Protein AF-X1SDI6-F1 (afdb_monomer_lite)

pLDDT: mean 79.81, std 17.68, range [44.31, 96.44]

Secondary structure (DSSP, 8-state):
-HHHHHTTPEEEEEE-TTT-PEEEE-TTS-EEETTTTEE-----S---S--SS-TTSSS---------HHHHHHHHHHHHHHHHHHHHH--

Foldseek 3Di:
DVVCVVVPWDFDPDADPPPRHTWIADPVRWIGDPVVRDTDDDPDPDDDDDPDDDPPPPPPPPPVPPPPVVVVVVVVVVVVVVVVVVVVVVD

InterPro domains:
  IPR009563 ZNRD2-like, N-terminal domain [PF06677] (1-36)

Organism: NCBI:txid412755

Structure (mmCIF, N/CA/C/O backbone):
data_AF-X1SDI6-F1
#
_entry.id   AF-X1SDI6-F1
#
loop_
_atom_site.group_PDB
_atom_site.id
_atom_site.type_symbol
_atom_site.label_atom_id
_atom_site.label_alt_id
_atom_site.label_comp_id
_atom_site.label_asym_id
_atom_site.label_entity_id
_atom_site.label_seq_id
_atom_site.pdbx_PDB_ins_code
_atom_site.Cartn_x
_atom_site.Cartn_y
_atom_site.Cartn_z
_atom_site.occupancy
_atom_site.B_iso_or_equiv
_atom_site.auth_seq_id
_atom_site.auth_comp_id
_atom_site.auth_asym_id
_atom_site.auth_atom_id
_atom_site.pdbx_PDB_model_num
ATOM 1 N N . MET A 1 1 ? 3.241 -11.763 -9.688 1.00 79.69 1 MET A N 1
ATOM 2 C CA . MET A 1 1 ? 4.695 -11.506 -9.503 1.00 79.69 1 MET A CA 1
ATOM 3 C C . MET A 1 1 ? 5.548 -12.085 -10.627 1.00 79.69 1 MET A C 1
ATOM 5 O O . MET A 1 1 ? 6.404 -11.362 -11.114 1.00 79.69 1 MET A O 1
ATOM 9 N N . ALA A 1 2 ? 5.311 -13.322 -11.084 1.00 88.44 2 ALA A N 1
ATOM 10 C CA . ALA A 1 2 ? 6.051 -13.909 -12.211 1.00 88.44 2 ALA A CA 1
ATOM 11 C C . ALA A 1 2 ? 6.018 -13.045 -13.492 1.00 88.44 2 ALA A C 1
ATOM 13 O O . ALA A 1 2 ? 7.033 -12.919 -14.171 1.00 88.44 2 ALA A O 1
ATOM 14 N N . ASP A 1 3 ? 4.899 -12.368 -13.778 1.00 91.94 3 ASP A N 1
ATOM 15 C CA . ASP A 1 3 ? 4.799 -11.470 -14.939 1.00 91.94 3 ASP A CA 1
ATOM 16 C C . ASP A 1 3 ? 5.737 -10.256 -14.856 1.00 91.94 3 ASP A C 1
ATOM 18 O O . ASP A 1 3 ? 6.240 -9.796 -15.880 1.00 91.94 3 ASP A O 1
ATOM 22 N N . LEU A 1 4 ? 6.029 -9.754 -13.650 1.00 90.38 4 LEU A N 1
ATOM 23 C CA . LEU A 1 4 ? 6.975 -8.647 -13.465 1.00 90.38 4 LEU A CA 1
ATOM 24 C C . LEU A 1 4 ? 8.393 -9.088 -13.828 1.00 90.38 4 LEU A C 1
ATOM 26 O O . LEU A 1 4 ? 9.093 -8.384 -14.551 1.00 90.38 4 LEU A O 1
ATOM 30 N N . LEU A 1 5 ? 8.780 -10.296 -13.418 1.00 91.50 5 LEU A N 1
ATOM 31 C CA . LEU A 1 5 ? 10.061 -10.879 -13.815 1.00 91.50 5 LEU A CA 1
ATOM 32 C C . LEU A 1 5 ? 10.105 -11.138 -15.328 1.00 91.50 5 LEU A C 1
ATOM 34 O O . LEU A 1 5 ? 11.082 -10.779 -15.980 1.00 91.50 5 LEU A O 1
ATOM 38 N N . ARG A 1 6 ? 9.020 -11.662 -15.918 1.00 91.94 6 ARG A N 1
ATOM 39 C CA . ARG A 1 6 ? 8.934 -11.919 -17.368 1.00 91.94 6 ARG A CA 1
ATOM 40 C C . ARG A 1 6 ? 9.012 -10.641 -18.209 1.00 91.94 6 ARG A C 1
ATOM 42 O O . ARG A 1 6 ? 9.555 -10.660 -19.306 1.00 91.94 6 ARG A O 1
ATOM 49 N N . THR A 1 7 ? 8.496 -9.523 -17.702 1.00 92.56 7 THR A N 1
ATOM 50 C CA . THR A 1 7 ? 8.574 -8.206 -18.367 1.00 92.56 7 THR A CA 1
ATOM 51 C C . THR A 1 7 ? 9.929 -7.507 -18.174 1.00 92.56 7 THR A C 1
ATOM 53 O O . THR A 1 7 ? 10.185 -6.464 -18.788 1.00 92.56 7 THR A O 1
ATOM 56 N N . GLY A 1 8 ? 10.829 -8.104 -17.384 1.00 91.19 8 GLY A N 1
ATOM 57 C CA . GLY A 1 8 ? 12.190 -7.624 -17.156 1.00 91.19 8 GLY A CA 1
ATOM 58 C C . GLY A 1 8 ? 12.324 -6.656 -15.981 1.00 91.19 8 GLY A C 1
ATOM 59 O O . GLY A 1 8 ? 13.229 -5.826 -15.993 1.00 91.19 8 GLY A O 1
ATOM 60 N N . HIS A 1 9 ? 11.429 -6.726 -14.994 1.00 94.12 9 HIS A N 1
ATOM 61 C CA . HIS A 1 9 ? 11.609 -6.041 -13.713 1.00 94.12 9 HIS A CA 1
ATOM 62 C C . HIS A 1 9 ? 12.548 -6.846 -12.812 1.00 94.12 9 HIS A C 1
ATOM 64 O O . HIS A 1 9 ? 12.534 -8.078 -12.821 1.00 94.12 9 HIS A O 1
ATOM 70 N N . LYS A 1 10 ? 13.337 -6.150 -11.996 1.00 93.38 10 LYS A N 1
ATOM 71 C CA . LYS A 1 10 ? 14.290 -6.758 -11.064 1.00 93.38 10 LYS A CA 1
ATOM 72 C C . LYS A 1 10 ? 13.683 -6.833 -9.668 1.00 93.38 10 LYS A C 1
ATOM 74 O O . LYS A 1 10 ? 13.246 -5.819 -9.142 1.00 93.38 10 LYS A O 1
ATOM 79 N N . MET A 1 11 ? 13.674 -8.010 -9.052 1.00 94.19 11 MET A N 1
ATOM 80 C CA . MET A 1 11 ? 13.326 -8.142 -7.634 1.00 94.19 11 MET A CA 1
ATOM 81 C C . MET A 1 11 ? 14.528 -7.721 -6.777 1.00 94.19 11 MET A C 1
ATOM 83 O O . MET A 1 11 ? 15.644 -8.186 -7.009 1.00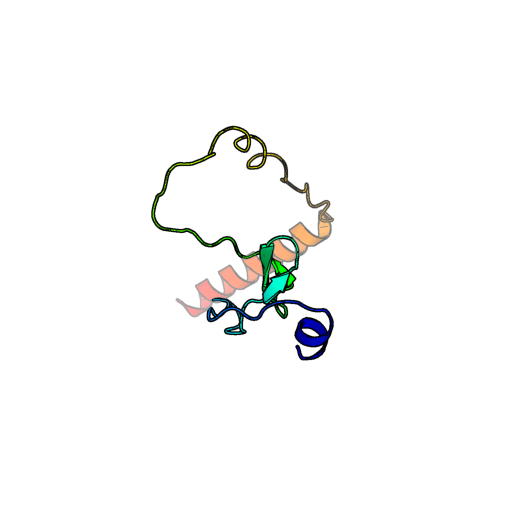 94.19 11 MET A O 1
ATOM 87 N N . LEU A 1 12 ? 14.315 -6.822 -5.819 1.00 92.00 12 LEU A N 1
ATOM 88 C CA . LEU A 1 12 ? 15.336 -6.376 -4.870 1.00 92.00 12 LEU A CA 1
ATOM 89 C C . LEU A 1 12 ? 15.327 -7.265 -3.620 1.00 92.00 12 LEU A C 1
ATOM 91 O O . LEU A 1 12 ? 14.295 -7.827 -3.261 1.00 92.00 12 LEU A O 1
ATOM 95 N N . ASN A 1 13 ? 16.459 -7.340 -2.914 1.00 91.62 13 ASN A N 1
ATOM 96 C CA . ASN A 1 13 ? 16.574 -8.041 -1.626 1.00 91.62 13 ASN A CA 1
ATOM 97 C C . ASN A 1 13 ? 16.006 -7.211 -0.454 1.00 91.62 13 ASN A C 1
ATOM 99 O O . ASN A 1 13 ? 16.587 -7.146 0.625 1.00 91.62 13 ASN A O 1
ATOM 103 N N . LEU A 1 14 ? 14.917 -6.487 -0.701 1.00 90.38 14 LEU A N 1
ATOM 104 C CA . LEU A 1 14 ? 14.279 -5.585 0.249 1.00 90.38 14 LEU A CA 1
ATOM 105 C C . LEU A 1 14 ? 12.777 -5.845 0.239 1.00 90.38 14 LEU A C 1
ATOM 107 O O . LEU A 1 14 ? 12.174 -6.031 -0.822 1.00 90.38 14 LEU A O 1
ATOM 111 N N . SER A 1 15 ? 12.177 -5.816 1.424 1.00 91.81 15 SER A N 1
ATOM 112 C CA . SER A 1 15 ? 10.749 -6.054 1.624 1.00 91.81 15 SER A CA 1
ATOM 113 C C . SER A 1 15 ? 10.022 -4.751 1.929 1.00 91.81 15 SER A C 1
ATOM 115 O O . SER A 1 15 ? 10.521 -3.891 2.652 1.00 91.81 15 SER A O 1
ATOM 117 N N . CYS A 1 16 ? 8.816 -4.600 1.386 1.00 91.31 16 CYS A N 1
ATOM 118 C CA . CYS A 1 16 ? 7.951 -3.466 1.677 1.00 91.31 16 CYS A CA 1
ATOM 119 C C . CYS A 1 16 ? 7.527 -3.493 3.159 1.00 91.31 16 CYS A C 1
ATOM 121 O O . CYS A 1 16 ? 6.946 -4.492 3.582 1.00 91.31 16 CYS A O 1
ATOM 123 N N . PRO A 1 17 ? 7.696 -2.401 3.928 1.00 89.62 17 PRO A N 1
ATOM 124 C CA . PRO A 1 17 ? 7.379 -2.379 5.362 1.00 89.62 17 PRO A CA 1
ATOM 125 C C . PRO A 1 17 ? 5.877 -2.477 5.675 1.00 89.62 17 PRO A C 1
ATOM 127 O O . PRO A 1 17 ? 5.502 -2.649 6.827 1.00 89.62 17 PRO A O 1
ATOM 130 N N . ILE A 1 18 ? 5.005 -2.351 4.667 1.00 92.12 18 ILE A N 1
ATOM 131 C CA . ILE A 1 18 ? 3.545 -2.319 4.852 1.00 92.12 18 ILE A CA 1
ATOM 132 C C . ILE A 1 18 ? 2.914 -3.691 4.611 1.00 92.12 18 ILE A C 1
ATOM 134 O O . ILE A 1 18 ? 2.001 -4.086 5.325 1.00 92.12 18 ILE A O 1
ATOM 138 N N . CYS A 1 19 ? 3.374 -4.414 3.589 1.00 92.69 19 CYS A N 1
ATOM 139 C CA . CYS A 1 19 ? 2.791 -5.701 3.195 1.00 92.69 19 CYS A CA 1
ATOM 140 C C . CYS A 1 19 ? 3.801 -6.854 3.192 1.00 92.69 19 CYS A C 1
ATOM 142 O O . CYS A 1 19 ? 3.472 -7.945 2.739 1.00 92.69 19 CYS A O 1
ATOM 144 N N . ASN A 1 20 ? 5.039 -6.600 3.623 1.00 91.12 20 ASN A N 1
ATOM 145 C CA . ASN A 1 20 ? 6.142 -7.558 3.701 1.00 91.12 20 ASN A CA 1
ATOM 146 C C . ASN A 1 20 ? 6.483 -8.283 2.383 1.00 91.12 20 ASN A C 1
ATOM 148 O O . ASN A 1 20 ? 7.107 -9.340 2.384 1.00 91.12 20 ASN A O 1
ATOM 152 N N . ASN A 1 21 ? 6.077 -7.709 1.247 1.00 91.38 21 ASN A N 1
ATOM 153 C CA . ASN A 1 21 ? 6.329 -8.259 -0.080 1.00 91.38 21 ASN A CA 1
ATOM 154 C C . ASN A 1 21 ? 7.641 -7.713 -0.657 1.00 91.38 21 ASN A C 1
ATOM 156 O O . ASN A 1 21 ? 7.916 -6.528 -0.447 1.00 91.38 21 ASN A O 1
ATOM 160 N N . PRO A 1 22 ? 8.405 -8.493 -1.444 1.00 93.19 22 PRO A N 1
ATOM 161 C CA . PRO A 1 22 ? 9.594 -7.988 -2.117 1.00 93.19 22 PRO A CA 1
ATOM 162 C C . PRO A 1 22 ? 9.296 -6.774 -3.005 1.00 93.19 22 PRO A C 1
ATOM 164 O O . PRO A 1 22 ? 8.249 -6.687 -3.664 1.00 93.19 22 PRO A O 1
ATOM 167 N N . ILE A 1 23 ? 10.242 -5.838 -3.010 1.00 94.06 23 ILE A N 1
ATOM 168 C CA . ILE A 1 23 ? 10.233 -4.642 -3.853 1.00 94.06 23 ILE A CA 1
ATOM 169 C C . ILE A 1 23 ? 10.764 -5.007 -5.241 1.00 94.06 23 ILE A C 1
ATOM 171 O O . ILE A 1 23 ? 11.699 -5.795 -5.384 1.00 94.06 23 ILE A O 1
ATOM 175 N N . PHE A 1 24 ? 10.164 -4.424 -6.273 1.00 94.62 24 PHE A N 1
ATOM 176 C CA . PHE A 1 24 ? 10.580 -4.576 -7.661 1.00 94.62 24 PHE A CA 1
ATOM 177 C C . PHE A 1 24 ? 11.129 -3.258 -8.194 1.00 94.62 24 PHE A C 1
ATOM 179 O O . PHE A 1 24 ? 10.672 -2.190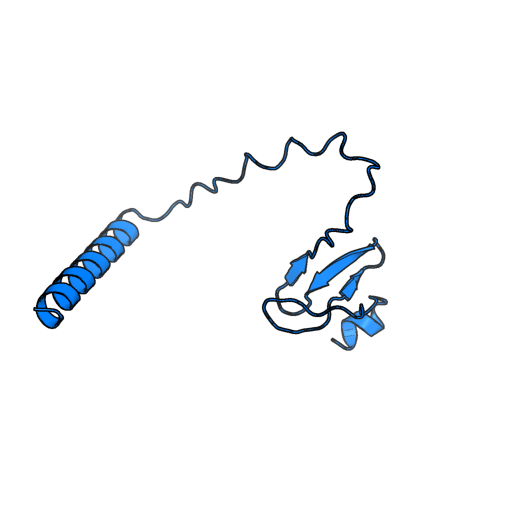 -7.811 1.00 94.62 24 PHE A O 1
ATOM 186 N N . GLN A 1 25 ? 12.081 -3.331 -9.111 1.00 93.25 25 GLN A N 1
ATOM 187 C CA . GLN A 1 25 ? 12.637 -2.194 -9.825 1.00 93.25 25 GLN A CA 1
ATOM 188 C C . GLN A 1 25 ? 12.304 -2.321 -11.312 1.00 93.25 25 GLN A C 1
ATOM 190 O O . GLN A 1 25 ? 12.460 -3.394 -11.904 1.00 93.25 25 GLN A O 1
ATOM 195 N N . ASN A 1 26 ? 11.824 -1.238 -11.918 1.00 92.31 26 ASN A N 1
ATOM 196 C CA . ASN A 1 26 ? 11.595 -1.182 -13.360 1.00 92.31 26 ASN A CA 1
ATOM 197 C C . ASN A 1 26 ? 12.887 -0.878 -14.136 1.00 92.31 26 ASN A C 1
ATOM 199 O O . ASN A 1 26 ? 13.930 -0.565 -13.565 1.00 92.31 26 ASN A O 1
ATOM 203 N N . LYS A 1 27 ? 12.809 -0.940 -15.467 1.00 89.00 27 LYS A N 1
ATOM 204 C CA . LYS A 1 27 ? 13.948 -0.658 -16.359 1.00 89.00 27 LYS A CA 1
ATOM 205 C C . LYS A 1 27 ? 14.460 0.785 -16.264 1.00 89.00 27 LYS A C 1
ATOM 207 O O . LYS A 1 27 ? 15.596 1.042 -16.635 1.00 89.00 27 LYS A O 1
ATOM 212 N N . ASN A 1 28 ? 13.644 1.697 -15.737 1.00 88.94 28 ASN A N 1
ATOM 213 C CA . ASN A 1 28 ? 13.985 3.106 -15.541 1.00 88.94 28 ASN A CA 1
AT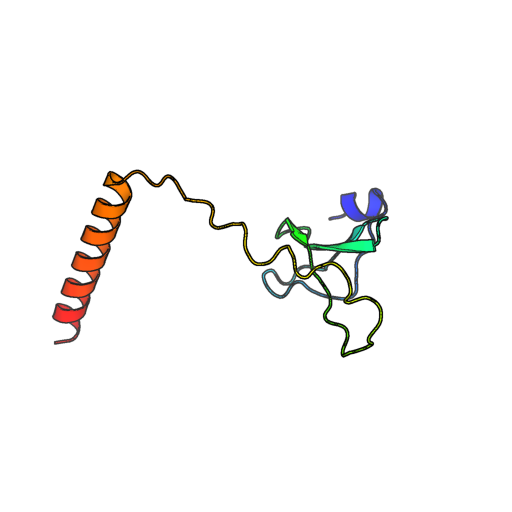OM 214 C C . ASN A 1 28 ? 14.649 3.357 -14.172 1.00 88.94 28 ASN A C 1
ATOM 216 O O . ASN A 1 28 ? 14.924 4.503 -13.836 1.00 88.94 28 ASN A O 1
ATOM 220 N N . GLY A 1 29 ? 14.874 2.313 -13.365 1.00 88.12 29 GLY A N 1
ATOM 221 C CA . GLY A 1 29 ? 15.495 2.412 -12.043 1.00 88.12 29 GLY A CA 1
ATOM 222 C C . GLY A 1 29 ? 14.530 2.722 -10.894 1.00 88.12 29 GLY A C 1
ATOM 223 O O . GLY A 1 29 ? 14.956 2.736 -9.740 1.00 88.12 29 GLY A O 1
ATOM 224 N N . VAL A 1 30 ? 13.236 2.901 -11.170 1.00 90.12 30 VAL A N 1
ATOM 225 C CA . VAL A 1 30 ? 12.218 3.204 -10.154 1.00 90.12 30 VAL A CA 1
ATOM 226 C C . VAL A 1 30 ? 11.861 1.942 -9.377 1.00 90.12 30 VAL A C 1
ATOM 228 O O . VAL A 1 30 ? 11.463 0.932 -9.966 1.00 90.12 30 VAL A O 1
ATOM 231 N N . SER A 1 31 ? 11.984 2.015 -8.052 1.00 93.44 31 SER A N 1
ATOM 232 C CA . SER A 1 31 ? 11.645 0.929 -7.129 1.00 93.44 31 SER A CA 1
ATOM 233 C C . SER A 1 31 ? 10.198 1.058 -6.659 1.00 93.44 31 SER A C 1
ATOM 235 O O . SER A 1 31 ? 9.761 2.139 -6.286 1.00 93.44 31 SER A O 1
ATOM 237 N N . PHE A 1 32 ? 9.428 -0.026 -6.660 1.00 93.38 32 PHE A N 1
ATOM 238 C CA . PHE A 1 32 ? 8.018 -0.028 -6.277 1.00 93.38 32 PHE A CA 1
ATOM 239 C C . PHE A 1 32 ? 7.577 -1.369 -5.683 1.00 93.38 32 PHE A C 1
ATOM 241 O O . PHE A 1 32 ? 8.147 -2.431 -5.942 1.00 93.38 32 PHE A O 1
ATOM 248 N N . CYS A 1 33 ? 6.517 -1.331 -4.882 1.00 93.31 33 CYS A N 1
ATOM 249 C CA . CYS A 1 33 ? 5.860 -2.526 -4.369 1.00 93.31 33 CYS A CA 1
ATOM 250 C C . CYS A 1 33 ? 4.729 -2.961 -5.310 1.00 93.31 33 CYS A C 1
ATOM 252 O O . CYS A 1 33 ? 3.789 -2.203 -5.546 1.00 93.31 33 CYS A O 1
ATOM 254 N N . ALA A 1 34 ? 4.780 -4.209 -5.782 1.00 90.56 34 ALA A N 1
ATOM 255 C CA . ALA A 1 34 ? 3.774 -4.786 -6.677 1.00 90.56 34 ALA A CA 1
ATOM 256 C C . ALA A 1 34 ? 2.384 -4.960 -6.036 1.00 90.56 34 ALA A C 1
ATOM 258 O O . ALA A 1 34 ? 1.391 -5.029 -6.752 1.00 90.56 34 ALA A O 1
ATOM 259 N N . ILE A 1 35 ? 2.312 -5.055 -4.702 1.00 91.00 35 ILE A N 1
ATOM 260 C CA . ILE A 1 35 ? 1.049 -5.237 -3.970 1.00 91.00 35 ILE A CA 1
ATOM 261 C C . ILE A 1 35 ? 0.456 -3.889 -3.564 1.00 91.00 35 ILE A C 1
ATOM 263 O O . ILE A 1 35 ? -0.717 -3.626 -3.802 1.00 91.00 35 ILE A O 1
ATOM 267 N N . CYS A 1 36 ? 1.262 -3.010 -2.965 1.00 90.50 36 CYS A N 1
ATOM 268 C CA . CYS A 1 36 ? 0.786 -1.697 -2.530 1.00 90.50 36 CYS A CA 1
ATOM 269 C C . CYS A 1 36 ? 0.622 -0.696 -3.680 1.00 90.50 36 CYS A C 1
ATOM 271 O O . CYS A 1 36 ? 0.052 0.369 -3.455 1.00 90.50 36 CYS A O 1
ATOM 273 N N . ASN A 1 37 ? 1.166 -1.005 -4.863 1.00 87.88 37 ASN A N 1
ATOM 274 C CA . ASN A 1 37 ? 1.228 -0.124 -6.027 1.00 87.88 37 ASN A CA 1
ATOM 275 C C . ASN A 1 37 ? 1.795 1.268 -5.690 1.00 87.88 37 ASN A C 1
ATOM 277 O O . ASN A 1 37 ? 1.267 2.299 -6.104 1.00 87.88 37 ASN A O 1
ATOM 281 N N . ARG A 1 38 ? 2.853 1.285 -4.871 1.00 85.44 38 ARG A N 1
ATOM 282 C CA . ARG A 1 38 ? 3.539 2.498 -4.411 1.00 85.44 38 ARG A CA 1
ATOM 283 C C . ARG A 1 38 ? 5.017 2.439 -4.748 1.00 85.44 38 ARG A C 1
ATOM 285 O O . ARG A 1 38 ? 5.641 1.388 -4.587 1.00 85.44 38 ARG A O 1
ATOM 292 N N . GLU A 1 39 ? 5.549 3.576 -5.171 1.00 89.25 39 GLU A N 1
ATOM 293 C CA . GLU A 1 39 ? 6.980 3.806 -5.336 1.00 89.25 39 GLU A CA 1
ATOM 294 C C . GLU A 1 39 ? 7.677 3.824 -3.968 1.00 89.25 39 GLU A C 1
ATOM 296 O O . GLU A 1 39 ? 7.114 4.292 -2.975 1.00 89.25 39 GLU A O 1
ATOM 301 N N . VAL A 1 40 ? 8.883 3.267 -3.910 1.00 87.75 40 VAL A N 1
ATOM 302 C CA . VAL A 1 40 ? 9.718 3.191 -2.714 1.00 87.75 40 VAL A CA 1
ATOM 303 C C . VAL A 1 40 ? 11.019 3.920 -3.003 1.00 87.75 40 VAL A C 1
ATOM 305 O O . VAL A 1 40 ? 11.788 3.506 -3.867 1.00 87.75 40 VAL A O 1
ATOM 308 N N . ILE A 1 41 ? 11.267 4.991 -2.257 1.00 85.25 41 ILE A N 1
ATOM 309 C CA . ILE A 1 41 ? 12.519 5.741 -2.310 1.00 85.25 41 ILE A CA 1
ATOM 310 C C . ILE A 1 41 ? 13.401 5.213 -1.183 1.00 85.25 41 ILE A C 1
ATOM 312 O O . ILE A 1 41 ? 12.992 5.218 -0.021 1.00 85.25 41 ILE A O 1
ATOM 316 N N . MET A 1 42 ? 14.588 4.724 -1.533 1.00 78.00 42 MET A N 1
ATOM 317 C CA . MET A 1 42 ? 15.574 4.299 -0.546 1.00 78.00 42 MET A CA 1
ATOM 318 C C . MET A 1 42 ? 16.267 5.546 -0.008 1.00 78.00 42 MET A C 1
ATOM 320 O O . MET A 1 42 ? 16.824 6.328 -0.775 1.00 78.00 42 MET A O 1
ATOM 324 N N . ALA A 1 43 ? 16.197 5.749 1.304 1.00 72.56 43 ALA A N 1
ATOM 325 C CA . ALA A 1 43 ? 17.025 6.740 1.968 1.00 72.56 43 ALA A CA 1
ATOM 326 C C . ALA A 1 43 ? 18.413 6.121 2.154 1.00 72.56 43 ALA A C 1
ATOM 328 O O . ALA A 1 43 ? 18.683 5.487 3.174 1.00 72.56 43 ALA A O 1
ATOM 329 N N . ASP A 1 44 ? 19.269 6.251 1.143 1.00 59.12 44 ASP A N 1
ATOM 330 C CA . ASP A 1 44 ? 20.686 5.967 1.330 1.00 59.12 44 ASP A CA 1
ATOM 331 C C . ASP A 1 44 ? 21.216 6.976 2.353 1.00 59.12 44 ASP A C 1
ATOM 333 O O . ASP A 1 44 ? 20.958 8.179 2.260 1.00 59.12 44 ASP A O 1
ATOM 337 N N . SER A 1 45 ? 21.910 6.482 3.375 1.00 49.34 45 SER A N 1
ATOM 338 C CA . SER A 1 45 ? 22.576 7.318 4.366 1.00 49.34 45 SER A CA 1
ATOM 339 C C . SER A 1 45 ? 23.553 8.257 3.656 1.00 49.34 45 SER A C 1
ATOM 341 O O . SER A 1 45 ? 24.627 7.826 3.252 1.00 49.34 45 SER A O 1
ATOM 343 N N . VAL A 1 46 ? 23.123 9.508 3.483 1.00 51.72 46 VAL A N 1
ATOM 344 C CA . VAL A 1 46 ? 23.881 10.715 3.127 1.00 51.72 46 VAL A CA 1
ATOM 345 C C . VAL A 1 46 ? 25.062 10.464 2.182 1.00 51.72 46 VAL A C 1
ATOM 347 O O . VAL A 1 46 ? 26.200 10.275 2.607 1.00 51.72 46 VAL A O 1
ATOM 350 N N . SER A 1 47 ? 24.812 10.573 0.878 1.00 44.66 47 SER A N 1
ATOM 351 C CA . SER A 1 47 ? 25.832 11.114 -0.019 1.00 44.66 47 SER A CA 1
ATOM 352 C C . SER A 1 47 ? 25.207 12.212 -0.874 1.00 44.66 47 SER A C 1
ATOM 354 O O . SER A 1 47 ? 24.376 11.969 -1.748 1.00 44.66 47 SER A O 1
ATOM 356 N N . ASP A 1 48 ? 25.578 13.442 -0.533 1.00 51.00 48 ASP A N 1
ATOM 357 C CA . ASP A 1 48 ? 25.242 14.684 -1.213 1.00 51.00 48 ASP A CA 1
ATOM 358 C C . ASP A 1 48 ? 25.651 14.638 -2.687 1.00 51.00 48 ASP A C 1
ATOM 360 O O . ASP A 1 48 ? 26.788 14.975 -3.007 1.00 51.00 48 ASP A O 1
ATOM 364 N N . LYS A 1 49 ? 24.745 14.264 -3.600 1.00 44.97 49 LYS A N 1
ATOM 365 C CA . LYS A 1 49 ? 24.775 14.720 -5.002 1.00 44.97 49 LYS A CA 1
ATOM 366 C C . LYS A 1 49 ? 23.349 14.862 -5.537 1.00 44.97 49 LYS A C 1
ATOM 368 O O . LYS A 1 49 ? 22.647 13.874 -5.724 1.00 44.97 49 LYS A O 1
ATOM 373 N N . SER A 1 50 ? 22.978 16.108 -5.844 1.00 44.31 50 SER A N 1
ATOM 374 C CA . SER A 1 50 ? 21.745 16.573 -6.510 1.00 44.31 50 SER A CA 1
ATOM 375 C C . SER A 1 50 ? 20.459 16.663 -5.668 1.00 44.31 50 SER A C 1
ATOM 377 O O . SER A 1 50 ? 19.402 16.178 -6.062 1.00 44.31 50 SER A O 1
ATOM 379 N N . ILE A 1 51 ? 20.518 17.382 -4.541 1.00 50.38 51 ILE A N 1
ATOM 380 C CA . ILE A 1 51 ? 19.350 18.129 -4.034 1.00 50.38 51 ILE A CA 1
ATOM 381 C C . ILE A 1 51 ? 19.487 19.575 -4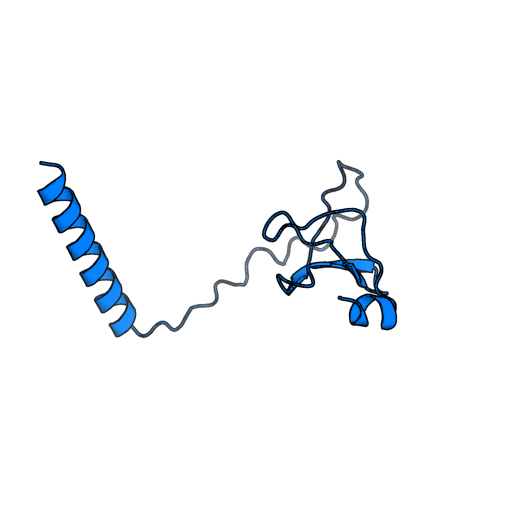.520 1.00 50.38 51 ILE A C 1
ATOM 383 O O . ILE A 1 51 ? 19.714 20.498 -3.754 1.00 50.38 51 ILE A O 1
ATOM 387 N N . GLU A 1 52 ? 19.397 19.766 -5.828 1.00 50.12 52 GLU A N 1
ATOM 388 C CA . GLU A 1 52 ? 19.078 21.059 -6.424 1.00 50.12 52 GLU A CA 1
ATOM 389 C C . GLU A 1 52 ? 17.937 20.757 -7.408 1.00 50.12 52 GLU A C 1
ATOM 391 O O . GLU A 1 52 ? 18.039 19.828 -8.203 1.00 50.12 52 GLU A O 1
ATOM 396 N N . GLU A 1 53 ? 16.818 21.480 -7.277 1.00 53.78 53 GLU A N 1
ATOM 397 C CA . GLU A 1 53 ? 15.609 21.458 -8.136 1.00 53.78 53 GLU A CA 1
ATOM 398 C C . GLU A 1 53 ? 14.388 20.585 -7.770 1.00 53.78 53 GLU A C 1
ATOM 400 O O . GLU A 1 53 ? 13.477 20.451 -8.590 1.00 53.78 53 GLU A O 1
ATOM 405 N N . LYS A 1 54 ? 14.226 20.079 -6.537 1.00 47.53 54 LYS A N 1
ATOM 406 C CA . LYS A 1 54 ? 12.925 19.478 -6.129 1.00 47.53 54 LYS A CA 1
ATOM 407 C C . LYS A 1 54 ? 12.302 20.000 -4.835 1.00 47.53 54 LYS A C 1
ATOM 409 O O . LYS A 1 54 ? 11.398 19.368 -4.295 1.00 47.53 54 LYS A O 1
ATOM 414 N N . GLU A 1 55 ? 12.643 21.214 -4.413 1.00 47.69 55 GLU A N 1
ATOM 415 C CA . GLU A 1 55 ? 11.923 21.919 -3.334 1.00 47.69 55 GLU A CA 1
ATOM 416 C C . GLU A 1 55 ? 10.569 22.532 -3.766 1.00 47.69 55 GLU A C 1
ATOM 418 O O . GLU A 1 55 ? 10.006 23.372 -3.071 1.00 47.69 55 GLU A O 1
ATOM 423 N N . ALA A 1 56 ? 9.981 22.097 -4.888 1.00 48.38 56 ALA A N 1
ATOM 424 C CA . ALA A 1 56 ? 8.713 22.643 -5.392 1.00 48.38 56 ALA A CA 1
ATOM 425 C C . ALA A 1 56 ? 7.493 21.700 -5.306 1.00 48.38 56 ALA A C 1
ATOM 427 O O . ALA A 1 56 ? 6.417 22.081 -5.769 1.00 48.38 56 ALA A O 1
ATOM 428 N N . ILE A 1 57 ? 7.595 20.490 -4.729 1.00 50.75 57 ILE A N 1
ATOM 429 C CA . ILE A 1 57 ? 6.483 19.502 -4.770 1.00 50.75 57 ILE A CA 1
ATOM 430 C C . ILE A 1 57 ? 5.892 19.151 -3.388 1.00 50.75 57 ILE A C 1
ATOM 432 O O . ILE A 1 57 ? 4.989 18.325 -3.305 1.00 50.75 57 ILE A O 1
ATOM 436 N N . LEU A 1 58 ? 6.281 19.812 -2.289 1.00 50.53 58 LEU A N 1
ATOM 437 C CA . LEU A 1 58 ? 5.649 19.532 -0.984 1.00 50.53 58 LEU A CA 1
ATOM 438 C C . LEU A 1 58 ? 4.345 20.319 -0.714 1.00 50.53 58 LEU A C 1
ATOM 440 O O . LEU A 1 58 ? 3.604 19.959 0.191 1.00 50.53 58 LEU A O 1
ATOM 444 N N . ASN A 1 59 ? 3.983 21.328 -1.520 1.00 53.81 59 ASN A N 1
ATOM 445 C CA . ASN A 1 59 ? 2.902 22.269 -1.162 1.00 53.81 59 ASN A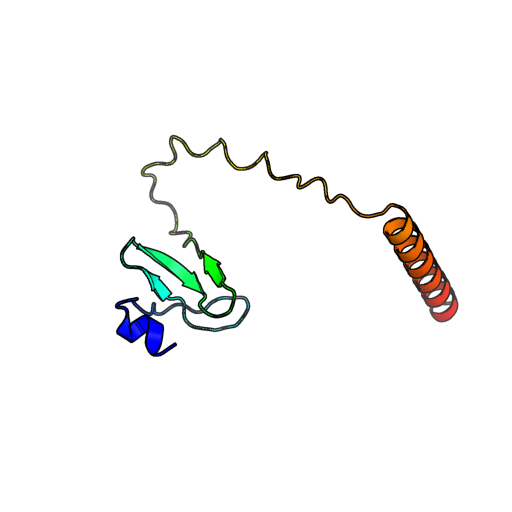 CA 1
ATOM 446 C C . ASN A 1 59 ? 1.742 22.412 -2.169 1.00 53.81 59 ASN A C 1
ATOM 448 O O . ASN A 1 59 ? 1.128 23.475 -2.221 1.00 53.81 59 ASN A O 1
ATOM 452 N N . LYS A 1 60 ? 1.391 21.392 -2.972 1.00 48.97 60 LYS A N 1
ATOM 453 C CA . LYS A 1 60 ? 0.191 21.455 -3.849 1.00 48.97 60 LYS A CA 1
ATOM 454 C C . LYS A 1 60 ? -0.542 20.124 -4.046 1.00 48.97 60 LYS A C 1
ATOM 456 O O . LYS A 1 60 ? -0.825 19.721 -5.167 1.00 48.97 60 LYS A O 1
ATOM 461 N N . ASN A 1 61 ? -0.900 19.451 -2.958 1.00 51.03 61 ASN A N 1
ATOM 462 C CA . ASN A 1 61 ? -1.983 18.463 -2.994 1.00 51.03 61 ASN A CA 1
ATOM 463 C C . ASN A 1 61 ? -2.819 18.511 -1.711 1.00 51.03 61 ASN A C 1
ATOM 465 O O . ASN A 1 61 ? -3.170 17.485 -1.133 1.00 51.03 61 ASN A O 1
ATOM 469 N N . THR A 1 62 ? -3.248 19.708 -1.308 1.00 54.62 62 THR A N 1
ATOM 470 C CA . THR A 1 62 ? -4.580 19.808 -0.711 1.00 54.62 62 THR A CA 1
ATOM 471 C C . THR A 1 62 ? -5.574 19.513 -1.833 1.00 54.62 62 THR A C 1
ATOM 473 O O . THR A 1 62 ? -6.122 20.407 -2.472 1.00 54.62 62 THR A O 1
ATOM 476 N N . LYS A 1 63 ? -5.786 18.221 -2.126 1.00 53.81 63 LYS A N 1
ATOM 477 C CA . LYS A 1 63 ? -7.026 17.787 -2.769 1.00 53.81 63 LYS A CA 1
ATOM 478 C C . LYS A 1 63 ? -8.121 18.350 -1.878 1.00 53.81 63 LYS A C 1
ATOM 480 O O . LYS A 1 63 ? -8.342 17.831 -0.786 1.00 53.81 63 LYS A O 1
ATOM 485 N N . GLN A 1 64 ? -8.745 19.440 -2.306 1.00 62.97 64 GLN A N 1
ATOM 486 C CA . GLN A 1 64 ? -9.971 19.909 -1.700 1.00 62.97 64 GLN A CA 1
ATOM 487 C C . GLN A 1 64 ? -10.978 18.802 -1.972 1.00 62.97 64 GLN A C 1
ATOM 489 O O . GLN A 1 64 ? -11.520 18.672 -3.068 1.00 62.97 64 GLN A O 1
ATOM 494 N N . LEU A 1 65 ? -11.071 17.882 -1.015 1.00 58.44 65 LEU A N 1
ATOM 495 C CA . LEU A 1 65 ? -11.943 16.735 -1.098 1.00 58.44 65 LEU A CA 1
ATOM 496 C C . LEU A 1 65 ? -13.340 17.348 -1.085 1.00 58.44 65 LEU A C 1
ATOM 498 O O . LEU A 1 65 ? -13.750 17.928 -0.082 1.00 58.44 65 LEU A O 1
ATOM 502 N N . ASN A 1 66 ? -14.020 17.326 -2.231 1.00 63.47 66 ASN A N 1
ATOM 503 C CA . ASN A 1 66 ? -15.397 17.786 -2.347 1.00 63.47 66 ASN A CA 1
ATOM 504 C C . ASN A 1 66 ? -16.281 16.747 -1.648 1.00 63.47 66 ASN A C 1
ATOM 506 O O . ASN A 1 66 ? -16.906 15.908 -2.291 1.00 63.47 66 ASN A O 1
ATOM 510 N N . ILE A 1 67 ? -16.192 16.707 -0.318 1.00 68.69 67 ILE A N 1
ATOM 511 C CA . ILE A 1 67 ? -16.970 15.821 0.532 1.00 68.69 67 ILE A CA 1
ATOM 512 C C . ILE A 1 67 ? -18.335 16.491 0.674 1.00 68.69 67 ILE A C 1
ATOM 514 O O . ILE A 1 67 ? -18.400 17.610 1.191 1.00 68.69 67 ILE A O 1
ATOM 518 N N . PRO A 1 68 ? -19.426 15.836 0.244 1.00 80.38 68 PRO A N 1
ATOM 519 C CA . PRO A 1 68 ? -20.774 16.301 0.528 1.00 80.38 68 PRO A CA 1
ATOM 520 C C . PRO A 1 68 ? -20.922 16.665 2.010 1.00 80.38 68 PRO A C 1
ATOM 522 O O . PRO A 1 68 ? -20.644 15.838 2.880 1.00 80.38 68 PRO A O 1
ATOM 525 N N . SER A 1 69 ? -21.377 17.885 2.304 1.00 81.00 69 SER A N 1
ATOM 526 C CA . SER A 1 69 ? -21.552 18.390 3.677 1.00 81.00 69 SER A CA 1
ATOM 527 C C . SER A 1 69 ? -22.393 17.452 4.548 1.00 81.00 69 SER A C 1
ATOM 529 O O . SER A 1 69 ? -22.099 17.262 5.725 1.00 81.00 69 SER A O 1
ATOM 531 N N . VAL A 1 70 ? -23.373 16.780 3.937 1.00 84.94 70 VAL A N 1
ATOM 532 C CA . VAL A 1 70 ? -24.217 15.756 4.566 1.00 84.94 70 VAL A CA 1
ATOM 533 C C . VAL A 1 70 ? -23.390 14.611 5.157 1.00 84.94 70 VAL A C 1
ATOM 535 O O . VAL A 1 70 ? -23.670 14.162 6.266 1.00 84.94 70 VAL A O 1
ATOM 538 N N . LEU A 1 71 ? -22.352 14.145 4.454 1.00 88.69 71 LEU A N 1
ATOM 539 C CA . LEU A 1 71 ? -21.490 13.076 4.960 1.00 88.69 71 LEU A CA 1
ATOM 540 C C . LEU A 1 71 ? -20.704 13.547 6.181 1.00 88.69 71 LEU A C 1
ATOM 542 O O . LEU A 1 71 ? -20.653 12.824 7.171 1.00 88.69 71 LEU A O 1
ATOM 546 N N . ILE A 1 72 ? -20.163 14.769 6.146 1.00 90.94 72 ILE A N 1
ATOM 547 C CA . ILE A 1 72 ? -19.452 15.355 7.290 1.00 90.94 72 ILE A CA 1
ATOM 548 C C . ILE A 1 72 ? -20.375 15.384 8.513 1.00 90.94 72 ILE A C 1
ATOM 550 O O . ILE A 1 72 ? -19.995 14.890 9.568 1.00 90.94 72 ILE A O 1
ATOM 554 N N . THR A 1 73 ? -21.616 15.856 8.363 1.00 90.19 73 THR A N 1
ATOM 555 C CA . THR A 1 73 ? -22.597 15.893 9.459 1.00 90.19 73 THR A CA 1
ATOM 556 C C . THR A 1 73 ? -22.896 14.506 10.029 1.00 90.19 73 THR A C 1
ATOM 558 O O . THR A 1 73 ? -22.903 14.328 11.247 1.00 90.19 73 THR A O 1
ATOM 561 N N . VAL A 1 74 ? -23.118 13.504 9.173 1.00 93.94 74 VAL A N 1
ATOM 562 C CA . VAL A 1 74 ? -23.400 12.131 9.624 1.00 93.94 74 VAL A CA 1
ATOM 563 C C . VAL A 1 74 ? -22.207 11.538 10.373 1.00 93.94 74 VAL A C 1
ATOM 565 O O . VAL A 1 74 ? -22.401 10.899 11.409 1.00 93.94 74 VAL A O 1
ATOM 568 N N . LEU A 1 75 ? -20.983 11.747 9.875 1.00 94.62 75 LEU A N 1
ATOM 569 C CA . LEU A 1 75 ? -19.775 11.284 10.555 1.00 94.62 75 LEU A CA 1
ATOM 570 C C . LEU A 1 75 ? -19.615 11.958 11.919 1.00 94.62 75 LEU A C 1
ATOM 572 O O . LEU A 1 75 ? -19.433 11.251 12.906 1.00 94.62 75 LEU A O 1
ATOM 576 N N . THR A 1 76 ? -19.753 13.282 12.002 1.00 94.81 76 THR A N 1
ATOM 577 C CA . THR A 1 76 ? -19.634 14.016 13.272 1.00 94.81 76 THR A CA 1
ATOM 578 C C . THR A 1 76 ? -20.661 13.539 14.297 1.00 94.81 76 THR A C 1
ATOM 580 O O . THR A 1 76 ? -20.311 13.292 15.448 1.00 94.81 76 THR A O 1
ATOM 583 N N . ASN A 1 77 ? -21.907 13.307 13.878 1.00 95.81 77 ASN A N 1
ATOM 584 C CA . ASN A 1 77 ? -22.948 12.797 14.772 1.00 95.81 77 ASN A CA 1
ATOM 585 C C . ASN A 1 77 ? -22.621 11.396 15.307 1.00 95.81 77 ASN A C 1
ATOM 587 O O . ASN A 1 77 ? -22.812 11.128 16.491 1.00 95.81 77 ASN A O 1
ATOM 591 N N . LYS A 1 78 ? -22.103 10.502 14.454 1.00 95.62 78 LYS A N 1
ATOM 592 C CA . LYS A 1 78 ? -21.692 9.158 14.883 1.00 95.62 78 L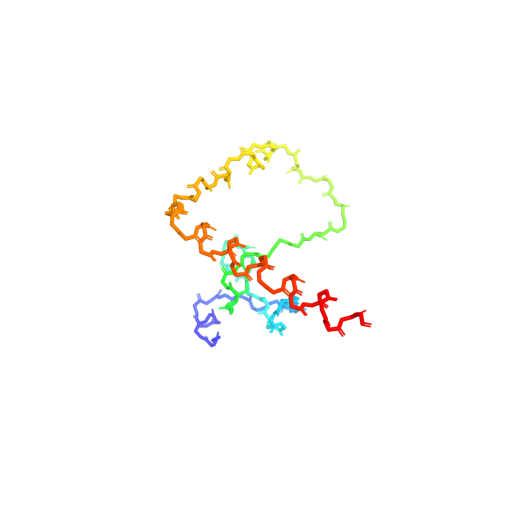YS A CA 1
ATOM 593 C C . LYS A 1 78 ? -20.501 9.201 15.829 1.00 95.62 78 LYS A C 1
ATOM 595 O O . LYS A 1 78 ? -20.500 8.465 16.808 1.00 95.62 78 LYS A O 1
ATOM 600 N N . LEU A 1 79 ? -19.512 10.047 15.547 1.00 96.19 79 LEU A N 1
ATOM 601 C CA . LEU A 1 79 ? -18.351 10.215 16.416 1.00 96.19 79 LEU A CA 1
ATOM 602 C C . LEU A 1 79 ? -18.780 10.717 17.796 1.00 96.19 79 LEU A C 1
ATOM 604 O O . LEU A 1 79 ? -18.409 10.102 18.786 1.00 96.19 79 LEU A O 1
ATOM 608 N N . ASN A 1 80 ? -19.640 11.736 17.859 1.00 95.69 80 ASN A N 1
ATOM 609 C CA . ASN A 1 80 ? -20.172 12.242 19.128 1.00 95.69 80 ASN A CA 1
ATOM 610 C C . ASN A 1 80 ? -20.948 11.169 19.901 1.00 95.69 80 ASN A C 1
ATOM 612 O O . ASN A 1 80 ? -20.737 11.010 21.098 1.00 95.69 80 ASN A O 1
ATOM 616 N N . TRP A 1 81 ? -21.790 10.385 19.220 1.00 96.44 81 TRP A N 1
ATOM 617 C CA . TRP A 1 81 ? -22.511 9.280 19.855 1.00 96.44 81 TRP A CA 1
ATOM 618 C C . TRP A 1 81 ? -21.565 8.227 20.451 1.00 96.44 81 TRP A C 1
ATOM 620 O O . TRP A 1 81 ? -21.788 7.767 21.571 1.00 96.44 81 TRP A O 1
ATOM 630 N N . ILE A 1 82 ? -20.499 7.860 19.728 1.00 96.44 82 ILE A N 1
ATOM 631 C CA . ILE A 1 82 ? -19.480 6.927 20.232 1.00 96.44 82 ILE A CA 1
ATOM 632 C C . ILE A 1 82 ? -18.781 7.528 21.453 1.00 96.44 82 ILE A C 1
ATOM 634 O O . ILE A 1 82 ? -18.631 6.834 22.454 1.00 96.44 82 ILE A O 1
ATOM 638 N N . THR A 1 83 ? -18.391 8.804 21.396 1.00 94.38 83 THR A N 1
ATOM 639 C CA . THR A 1 83 ? -17.733 9.495 22.513 1.00 94.38 83 THR A CA 1
ATOM 640 C C . THR A 1 83 ? -18.608 9.487 23.764 1.00 94.38 83 THR A C 1
ATOM 642 O O . THR A 1 83 ? -18.159 9.026 24.808 1.00 94.38 83 THR A O 1
ATOM 645 N N . GLU A 1 84 ? -19.882 9.877 23.655 1.00 94.12 84 GLU A N 1
ATOM 646 C CA . GLU A 1 84 ? -20.822 9.839 24.785 1.00 94.12 84 GLU A CA 1
ATOM 647 C C . GLU A 1 84 ? -21.019 8.423 25.337 1.00 94.12 84 GLU A C 1
ATOM 649 O O . GLU A 1 84 ? -21.222 8.227 26.537 1.00 94.12 84 GLU A O 1
ATOM 654 N N . LYS A 1 85 ? -21.014 7.414 24.461 1.00 93.94 85 LYS A N 1
ATOM 655 C CA . LYS A 1 85 ? -21.191 6.022 24.869 1.00 93.94 85 LYS A CA 1
ATOM 656 C C . LYS A 1 85 ? -19.967 5.499 25.622 1.00 93.94 85 LYS A C 1
ATOM 658 O O . LYS A 1 85 ? -20.149 4.821 26.629 1.00 93.94 85 LYS A O 1
ATOM 663 N N . LEU A 1 86 ? -18.762 5.858 25.177 1.00 91.81 86 LEU A N 1
ATOM 664 C CA . LEU A 1 86 ? -17.510 5.550 25.870 1.00 91.81 86 LEU A CA 1
ATOM 665 C C . LEU A 1 86 ? -17.427 6.260 27.227 1.00 91.81 86 LEU A C 1
ATOM 667 O O . LEU A 1 86 ? -17.037 5.635 28.206 1.00 91.81 86 LEU A O 1
ATOM 671 N N . GLU A 1 87 ? -17.843 7.525 27.317 1.00 89.31 87 GLU A N 1
ATOM 672 C CA . GLU A 1 87 ? -17.884 8.262 28.590 1.00 89.31 87 GLU A CA 1
ATOM 673 C C . GLU A 1 87 ? -18.829 7.611 29.608 1.00 89.31 87 GLU A C 1
ATOM 675 O O . GLU A 1 87 ? -18.486 7.509 30.781 1.00 89.31 87 GLU A O 1
ATOM 680 N N . LYS A 1 88 ? -19.985 7.110 29.155 1.00 87.50 88 LYS A N 1
ATOM 681 C CA . LYS A 1 88 ? -20.961 6.406 30.007 1.00 87.50 88 LYS A CA 1
ATOM 682 C C . LYS A 1 88 ? -20.526 5.005 30.435 1.00 87.50 88 LYS A C 1
ATOM 684 O O . LYS A 1 88 ? -21.061 4.499 31.410 1.00 87.50 88 LYS A O 1
ATOM 689 N N . GLU A 1 89 ? -19.650 4.346 29.679 1.00 79.81 89 GLU A N 1
ATOM 690 C CA . GLU A 1 89 ? -19.127 3.013 30.026 1.00 79.81 89 GLU A CA 1
ATOM 691 C C . GLU A 1 89 ? -17.852 3.078 30.876 1.00 79.81 89 GLU A C 1
ATOM 693 O O . GLU A 1 89 ? -17.484 2.082 31.493 1.00 79.81 89 GLU A O 1
ATOM 698 N N . ASN A 1 90 ? -17.187 4.235 30.911 1.00 66.44 90 ASN A N 1
ATOM 699 C CA . ASN A 1 90 ? -15.955 4.465 31.664 1.00 66.44 90 ASN A CA 1
ATOM 700 C C . ASN A 1 90 ? -16.181 5.247 32.981 1.00 66.44 90 ASN A C 1
ATOM 702 O O . ASN A 1 90 ? -15.208 5.645 33.624 1.00 66.44 90 ASN A O 1
ATOM 706 N N . GLN A 1 91 ? -17.447 5.479 33.357 1.00 54.12 91 GLN A N 1
ATOM 707 C CA . GLN A 1 91 ? -17.918 5.964 34.665 1.00 54.12 91 GLN A CA 1
ATOM 708 C C . GLN A 1 91 ? -18.605 4.828 35.423 1.00 54.12 91 GLN A C 1
ATOM 710 O O . GLN A 1 91 ? -18.417 4.769 36.658 1.00 54.12 91 GLN A O 1
#

Radius of gyration: 21.95 Å; chains: 1; bounding box: 50×37×53 Å

Sequence (91 aa):
MADLLRTGHKMLNLSCPICNNPIFQNKNGVSFCAICNREVIMADSVSDKSIEEKEAILNKNTKQLNIPSVLITVLTNKLNWITEKLEKENQ